Protein AF-A0A9W5VU50-F1 (afdb_monomer_lite)

Organism: NCBI:txid1053242

Radius of gyration: 20.89 Å; chains: 1; bounding box: 62×41×43 Å

Secondary structure (DSSP, 8-state):
--------HHHHHHHHTTS-HHHHHHHHHHIIIIIIIIIIIHHHHSSSP-HHHHHHHHHHHHHHHHHHHHHHHSGGG-HHHHHHHHHHHHHHHHHHHHHHHHHIIIIIS----THHHHHHHHHHHHHHHHHHHHHHHHHHHHHHHHHHHHHTT-

pLDDT: mean 80.32, std 14.71, range [35.31, 95.0]

Structure (mmCIF, N/CA/C/O backbone):
data_AF-A0A9W5VU50-F1
#
_entry.id   AF-A0A9W5VU50-F1
#
loop_
_atom_site.group_PDB
_atom_site.id
_atom_site.type_symbol
_atom_site.label_atom_id
_atom_site.label_alt_id
_atom_site.label_comp_id
_atom_site.label_asym_id
_atom_site.label_entity_id
_atom_site.label_seq_id
_atom_site.pdbx_PDB_ins_code
_atom_site.Cartn_x
_atom_site.Cartn_y
_atom_site.Cartn_z
_atom_site.occupancy
_atom_site.B_iso_or_equiv
_atom_site.auth_seq_id
_atom_site.auth_comp_id
_atom_site.auth_asym_id
_atom_site.auth_atom_id
_atom_site.pdbx_PDB_model_num
ATOM 1 N N . MET A 1 1 ? 23.840 31.399 -14.471 1.00 35.31 1 MET A N 1
ATOM 2 C CA . MET A 1 1 ? 24.330 30.323 -15.363 1.00 35.31 1 MET A CA 1
ATOM 3 C C . MET A 1 1 ? 23.583 29.031 -15.021 1.00 35.31 1 MET A C 1
ATOM 5 O O . MET A 1 1 ? 23.731 28.517 -13.920 1.00 35.31 1 MET A O 1
ATOM 9 N N . LYS A 1 2 ? 22.670 28.588 -15.895 1.00 42.22 2 LYS A N 1
ATOM 10 C CA . LYS A 1 2 ? 21.733 27.472 -15.668 1.00 42.22 2 LYS A CA 1
ATOM 11 C C . LYS A 1 2 ? 22.497 26.150 -15.840 1.00 42.22 2 LYS A C 1
ATOM 13 O O . LYS A 1 2 ? 22.802 25.773 -16.963 1.00 42.22 2 LYS A O 1
ATOM 18 N N . LYS A 1 3 ? 22.878 25.491 -14.740 1.00 42.72 3 LYS A N 1
ATOM 19 C CA . LYS A 1 3 ? 23.597 24.207 -14.776 1.00 42.72 3 LYS A CA 1
ATOM 20 C C . LYS A 1 3 ? 22.605 23.123 -15.209 1.00 42.72 3 LYS A C 1
ATOM 22 O O . LYS A 1 3 ? 21.815 22.655 -14.392 1.00 42.72 3 LYS A O 1
ATOM 27 N N . SER A 1 4 ? 22.576 22.787 -16.496 1.00 47.50 4 SER A N 1
ATOM 28 C CA . SER A 1 4 ? 21.830 21.628 -16.980 1.00 47.50 4 SER A CA 1
ATOM 29 C C . SER A 1 4 ? 22.405 20.391 -16.292 1.00 47.50 4 SER A C 1
ATOM 31 O O . SER A 1 4 ? 23.589 20.086 -16.423 1.00 47.50 4 SER A O 1
ATOM 33 N N . LEU A 1 5 ? 21.582 19.707 -15.496 1.00 52.88 5 LEU A N 1
ATOM 34 C CA . LEU A 1 5 ? 21.851 18.328 -15.111 1.00 52.88 5 LEU A CA 1
ATOM 35 C C . LEU A 1 5 ? 21.850 17.512 -16.405 1.00 52.88 5 LEU A C 1
ATOM 37 O O . LEU A 1 5 ? 20.795 17.071 -16.855 1.00 52.88 5 LEU A O 1
ATOM 41 N N . ASP A 1 6 ? 23.015 17.368 -17.034 1.00 53.59 6 ASP A N 1
ATOM 42 C CA . ASP A 1 6 ? 23.180 16.449 -18.149 1.00 53.59 6 ASP A CA 1
ATOM 43 C C . ASP A 1 6 ? 23.001 15.038 -17.597 1.00 53.59 6 ASP A C 1
ATOM 45 O O . ASP A 1 6 ? 23.873 14.457 -16.945 1.00 53.59 6 ASP A O 1
ATOM 49 N N . PHE A 1 7 ? 21.785 14.526 -17.757 1.00 57.56 7 PHE A N 1
ATOM 50 C CA . PHE A 1 7 ? 21.407 13.200 -17.320 1.00 57.56 7 PHE A CA 1
ATOM 51 C C . PHE A 1 7 ? 22.235 12.194 -18.119 1.00 57.56 7 PHE A C 1
ATOM 53 O O . PHE A 1 7 ? 21.953 11.928 -19.290 1.00 57.56 7 PHE A O 1
ATOM 60 N N . ASN A 1 8 ? 23.282 11.647 -17.496 1.00 67.94 8 ASN A N 1
ATOM 61 C CA . ASN A 1 8 ? 24.159 10.669 -18.125 1.00 67.94 8 ASN A CA 1
ATOM 62 C C . ASN A 1 8 ? 23.384 9.363 -18.368 1.00 67.94 8 ASN A C 1
ATOM 64 O O . ASN A 1 8 ? 23.383 8.443 -17.548 1.00 67.94 8 ASN A O 1
ATOM 68 N N . LYS A 1 9 ? 22.718 9.293 -19.527 1.00 60.16 9 LYS A N 1
ATOM 69 C CA . LYS A 1 9 ? 21.905 8.155 -19.971 1.00 60.16 9 LYS A CA 1
ATOM 70 C C . LYS A 1 9 ? 22.674 6.835 -19.948 1.00 60.16 9 LYS A C 1
ATOM 72 O O . LYS A 1 9 ? 22.056 5.809 -19.689 1.00 60.16 9 LYS A O 1
ATOM 77 N N . LYS A 1 10 ? 23.990 6.842 -20.200 1.00 59.66 10 LYS A N 1
ATOM 78 C CA . LYS A 1 10 ? 24.823 5.626 -20.185 1.00 59.66 10 LYS A CA 1
ATOM 79 C C . LYS A 1 10 ? 25.045 5.110 -18.765 1.00 59.66 10 LYS A C 1
ATOM 81 O O . LYS A 1 10 ? 24.832 3.927 -18.526 1.00 59.66 10 LYS A O 1
ATOM 86 N N . ALA A 1 11 ? 25.399 5.989 -17.827 1.00 62.06 11 ALA A N 1
ATOM 87 C CA . ALA A 1 11 ? 25.520 5.621 -16.415 1.00 62.06 11 ALA A CA 1
ATOM 88 C C . ALA A 1 11 ? 24.166 5.161 -15.851 1.00 62.06 11 ALA A C 1
ATOM 90 O O . ALA A 1 11 ? 24.080 4.123 -15.207 1.00 62.06 11 ALA A O 1
ATOM 91 N N . PHE A 1 12 ? 23.085 5.874 -16.176 1.00 60.25 12 PHE A N 1
ATOM 92 C CA . PHE A 1 12 ? 21.732 5.498 -15.775 1.00 60.25 12 PHE A CA 1
ATOM 93 C C . PHE A 1 12 ? 21.302 4.135 -16.338 1.00 60.25 12 PHE A C 1
ATOM 95 O O . PHE A 1 12 ? 20.774 3.309 -15.601 1.00 60.25 12 PHE A O 1
ATOM 102 N N . ALA A 1 13 ? 21.575 3.859 -17.616 1.00 61.19 13 ALA A N 1
ATOM 103 C CA . ALA A 1 13 ? 21.309 2.556 -18.222 1.00 61.19 13 ALA A CA 1
ATOM 104 C C . ALA A 1 13 ? 22.122 1.429 -17.563 1.00 61.19 13 ALA A C 1
ATOM 106 O O . ALA A 1 13 ? 21.600 0.332 -17.394 1.00 61.19 13 ALA A O 1
ATOM 107 N N . HIS A 1 14 ? 23.364 1.704 -17.154 1.00 63.28 14 HIS A N 1
ATOM 108 C CA . HIS A 1 14 ? 24.206 0.749 -16.434 1.00 63.28 14 HIS A CA 1
ATOM 109 C C . HIS A 1 14 ? 23.653 0.436 -15.032 1.00 63.28 14 HIS A C 1
ATOM 111 O O . HIS A 1 14 ? 23.511 -0.732 -14.686 1.00 63.28 14 HIS A O 1
ATOM 117 N N . TYR A 1 15 ? 23.231 1.449 -14.266 1.00 58.09 15 TYR A N 1
ATOM 118 C CA . TYR A 1 15 ? 22.578 1.245 -12.963 1.00 58.09 15 TYR A CA 1
ATOM 119 C C . TYR A 1 15 ? 21.188 0.602 -13.073 1.00 58.09 15 TYR A C 1
ATOM 121 O O . TYR A 1 15 ? 20.772 -0.125 -12.175 1.00 58.09 15 TYR A O 1
ATOM 129 N N . MET A 1 16 ? 20.460 0.836 -14.169 1.00 56.16 16 MET A N 1
ATOM 130 C CA . MET A 1 16 ? 19.152 0.215 -14.405 1.00 56.16 16 MET A CA 1
ATOM 131 C C . MET A 1 16 ? 19.229 -1.202 -14.984 1.00 56.16 16 MET A C 1
ATOM 133 O O . MET A 1 16 ? 18.237 -1.928 -14.941 1.00 56.16 16 MET A O 1
ATOM 137 N N . ALA A 1 17 ? 20.393 -1.647 -15.463 1.00 57.38 17 ALA A N 1
ATOM 138 C CA . ALA A 1 17 ? 20.601 -3.029 -15.893 1.00 57.38 17 ALA A CA 1
ATOM 139 C C . ALA A 1 17 ? 20.537 -4.050 -14.733 1.00 57.38 17 ALA A C 1
ATOM 141 O O . ALA A 1 17 ? 20.623 -5.247 -14.984 1.00 57.38 17 ALA A O 1
ATOM 142 N N . LEU A 1 18 ? 20.347 -3.594 -13.486 1.00 58.91 18 LEU A N 1
ATOM 143 C CA . LEU A 1 18 ? 20.314 -4.426 -12.281 1.00 58.91 18 LEU A CA 1
ATOM 144 C C . LEU A 1 18 ? 19.198 -5.486 -12.256 1.00 58.91 18 LEU A C 1
ATOM 146 O O . LEU A 1 18 ? 19.345 -6.480 -11.556 1.00 58.91 18 LEU A O 1
ATOM 150 N N . TYR A 1 19 ? 18.085 -5.279 -12.974 1.00 59.81 19 TYR A N 1
ATOM 151 C CA . TYR A 1 19 ? 16.941 -6.200 -12.952 1.00 59.81 19 TYR A CA 1
ATOM 152 C C . TYR A 1 19 ? 16.644 -6.782 -14.340 1.00 59.81 19 TYR A C 1
ATOM 154 O O . TYR A 1 19 ? 16.447 -6.012 -15.292 1.00 59.81 19 TYR A O 1
ATOM 162 N N . PRO A 1 20 ? 16.529 -8.119 -14.470 1.00 67.31 20 PRO A N 1
ATOM 163 C CA . PRO A 1 20 ? 16.098 -8.745 -15.708 1.00 67.31 20 PRO A CA 1
ATOM 164 C C . PRO A 1 20 ? 14.700 -8.254 -16.091 1.00 67.31 20 PRO A C 1
ATOM 166 O O . PRO A 1 20 ? 13.793 -8.153 -15.267 1.00 67.31 20 PRO A O 1
ATOM 169 N N . VAL A 1 21 ? 14.501 -7.971 -17.376 1.00 67.75 21 VAL A N 1
ATOM 170 C CA . VAL A 1 21 ? 13.253 -7.397 -17.909 1.00 67.75 21 VAL A CA 1
ATOM 171 C C . VAL A 1 21 ? 12.029 -8.277 -17.602 1.00 67.75 21 VAL A C 1
ATOM 173 O O . VAL A 1 21 ? 10.955 -7.754 -17.300 1.00 67.75 21 VAL A O 1
ATOM 176 N N . ASN A 1 22 ? 12.205 -9.601 -17.638 1.00 70.25 22 ASN A N 1
ATOM 177 C CA . ASN A 1 22 ? 11.156 -10.565 -17.303 1.00 70.25 22 ASN A CA 1
ATOM 178 C C . ASN A 1 22 ? 10.807 -10.541 -15.811 1.00 70.25 22 ASN A C 1
ATOM 180 O O . ASN A 1 22 ? 9.632 -10.638 -15.467 1.00 70.25 22 ASN A O 1
ATOM 184 N N . GLU A 1 23 ? 11.792 -10.328 -14.937 1.00 78.38 23 GLU A N 1
ATOM 185 C CA . GLU A 1 23 ? 11.539 -10.208 -13.503 1.00 78.38 23 GLU A CA 1
ATOM 186 C C . GLU A 1 23 ? 10.762 -8.947 -13.174 1.00 78.38 23 GLU A C 1
ATOM 188 O O . GLU A 1 23 ? 9.818 -9.017 -12.403 1.00 78.38 23 GLU A O 1
ATOM 193 N N . ILE A 1 24 ? 11.062 -7.814 -13.817 1.00 78.25 24 ILE A N 1
ATOM 194 C CA . ILE A 1 24 ? 10.284 -6.581 -13.618 1.00 78.25 24 ILE A CA 1
ATOM 195 C C . ILE A 1 24 ? 8.810 -6.817 -13.953 1.00 78.25 24 ILE A C 1
ATOM 197 O O . ILE A 1 24 ? 7.935 -6.411 -13.193 1.00 78.25 24 ILE A O 1
ATOM 201 N N . ARG A 1 25 ? 8.520 -7.493 -15.072 1.00 82.12 25 ARG A N 1
ATOM 202 C CA . ARG A 1 25 ? 7.138 -7.773 -15.480 1.00 82.12 25 ARG A CA 1
ATOM 203 C C . ARG A 1 25 ? 6.411 -8.627 -14.441 1.00 82.12 25 ARG A C 1
ATOM 205 O O . ARG A 1 25 ? 5.325 -8.249 -14.015 1.00 82.12 25 ARG A O 1
ATOM 212 N N . VAL A 1 26 ? 7.011 -9.745 -14.034 1.00 85.62 26 VAL A N 1
ATOM 213 C CA . VAL A 1 26 ? 6.414 -10.648 -13.039 1.00 85.62 26 VAL A CA 1
ATOM 214 C C . VAL A 1 26 ? 6.248 -9.930 -11.704 1.00 85.62 26 VAL A C 1
ATOM 216 O O . VAL A 1 26 ? 5.173 -9.966 -11.122 1.00 85.62 26 VAL A O 1
ATOM 219 N N . HIS A 1 27 ? 7.268 -9.206 -11.253 1.00 88.75 27 HIS A N 1
ATOM 220 C CA . HIS A 1 27 ? 7.273 -8.535 -9.959 1.00 88.75 27 HIS A CA 1
ATOM 221 C C . HIS A 1 27 ? 6.208 -7.435 -9.874 1.00 88.75 27 HIS A C 1
ATOM 223 O O . HIS A 1 27 ? 5.497 -7.352 -8.880 1.00 88.75 27 HIS A O 1
ATOM 229 N N . VAL A 1 28 ? 6.045 -6.619 -10.921 1.00 88.69 28 VAL A N 1
ATOM 230 C CA . VAL A 1 28 ? 4.983 -5.599 -10.990 1.00 88.69 28 VAL A CA 1
ATOM 231 C C . VAL A 1 28 ? 3.598 -6.232 -10.902 1.00 88.69 28 VAL A C 1
ATOM 233 O O . VAL A 1 28 ? 2.762 -5.762 -10.135 1.00 88.69 28 VAL A O 1
ATOM 236 N N . ILE A 1 29 ? 3.365 -7.300 -11.667 1.00 89.19 29 ILE A N 1
ATOM 237 C CA . ILE A 1 29 ? 2.077 -7.998 -11.691 1.00 89.19 29 ILE A CA 1
ATOM 238 C C . ILE A 1 29 ? 1.791 -8.622 -10.323 1.00 89.19 29 ILE A C 1
ATOM 240 O O . ILE A 1 29 ? 0.712 -8.431 -9.776 1.00 89.19 29 ILE A O 1
ATOM 244 N N . VAL A 1 30 ? 2.771 -9.316 -9.744 1.00 91.38 30 VAL A N 1
ATOM 245 C CA . VAL A 1 30 ? 2.654 -9.956 -8.429 1.00 91.38 30 VAL A CA 1
ATOM 246 C C . VAL A 1 30 ? 2.395 -8.924 -7.331 1.00 91.38 30 VAL A C 1
ATOM 248 O O . VAL A 1 30 ? 1.518 -9.142 -6.501 1.00 91.38 30 VAL A O 1
ATOM 251 N N . LEU A 1 31 ? 3.101 -7.787 -7.335 1.00 90.12 31 LEU A N 1
ATOM 252 C CA . LEU A 1 31 ? 2.885 -6.723 -6.352 1.00 90.12 31 LEU A CA 1
ATOM 253 C C . LEU A 1 31 ? 1.453 -6.197 -6.389 1.00 90.12 31 LEU A C 1
ATOM 255 O O . LEU A 1 31 ? 0.854 -6.020 -5.335 1.00 90.12 31 LEU A O 1
ATOM 259 N N . VAL A 1 32 ? 0.891 -5.948 -7.571 1.00 92.81 32 VAL A N 1
ATOM 260 C CA . VAL A 1 32 ? -0.479 -5.434 -7.640 1.00 92.81 32 VAL A CA 1
ATOM 261 C C . VAL A 1 32 ? -1.496 -6.518 -7.328 1.00 92.81 32 VAL A C 1
ATOM 263 O O . VAL A 1 32 ? -2.305 -6.315 -6.434 1.00 92.81 32 VAL A O 1
ATOM 266 N N . LEU A 1 33 ? -1.412 -7.680 -7.978 1.00 92.38 33 LEU A N 1
ATOM 267 C CA . LEU A 1 33 ? -2.417 -8.728 -7.812 1.00 92.38 33 LEU A CA 1
ATOM 268 C C . LEU A 1 33 ? -2.416 -9.313 -6.395 1.00 92.38 33 LEU A C 1
ATOM 270 O O . LEU A 1 33 ? -3.462 -9.406 -5.765 1.00 92.38 33 LEU A O 1
ATOM 274 N N . LEU A 1 34 ? -1.258 -9.703 -5.854 1.00 90.56 34 LEU A N 1
ATOM 275 C CA . LEU A 1 34 ? -1.216 -10.213 -4.479 1.00 90.56 34 LEU A CA 1
ATOM 276 C C . LEU A 1 34 ? -1.245 -9.069 -3.476 1.00 90.56 34 LEU A C 1
ATOM 278 O O . LEU A 1 34 ? -2.030 -9.076 -2.540 1.00 90.56 34 LEU A O 1
ATOM 282 N N . GLY A 1 35 ? -0.382 -8.079 -3.645 1.00 88.88 35 GLY A N 1
ATOM 283 C CA . GLY A 1 35 ? -0.223 -7.035 -2.647 1.00 88.88 35 GLY A CA 1
ATOM 284 C C . GLY A 1 35 ? -1.425 -6.101 -2.555 1.00 88.88 35 GLY A C 1
ATOM 285 O O . GLY A 1 35 ? -2.058 -6.012 -1.508 1.00 88.88 35 GLY A O 1
ATOM 286 N N . ALA A 1 36 ? -1.748 -5.401 -3.640 1.00 91.25 36 ALA A N 1
ATOM 287 C CA . ALA A 1 36 ? -2.837 -4.428 -3.628 1.00 91.25 36 ALA A CA 1
ATOM 288 C C . ALA A 1 36 ? -4.215 -5.107 -3.682 1.00 91.25 36 ALA A C 1
ATOM 290 O O . ALA A 1 36 ? -5.083 -4.797 -2.865 1.00 91.25 36 ALA A O 1
ATOM 291 N N . ASP A 1 37 ? -4.425 -6.058 -4.591 1.00 92.00 37 ASP A N 1
ATOM 292 C CA . ASP A 1 37 ? -5.760 -6.611 -4.808 1.00 92.00 37 ASP A CA 1
ATOM 293 C C . ASP A 1 37 ? -6.140 -7.619 -3.716 1.00 92.00 37 ASP A C 1
ATOM 295 O O . ASP A 1 37 ? -7.237 -7.533 -3.166 1.00 92.00 37 ASP A O 1
ATOM 299 N N . VAL A 1 38 ? -5.242 -8.530 -3.321 1.00 93.19 38 VAL A N 1
ATOM 300 C CA . VAL A 1 38 ? -5.575 -9.522 -2.281 1.00 93.19 38 VAL A CA 1
ATOM 301 C C . VAL A 1 38 ? -5.526 -8.948 -0.865 1.00 93.19 38 VAL A C 1
ATOM 303 O O . VAL A 1 38 ? -6.404 -9.279 -0.073 1.00 93.19 38 VAL A O 1
ATOM 306 N N . PHE A 1 39 ? -4.565 -8.087 -0.515 1.00 91.62 39 PHE A N 1
ATOM 307 C CA . PHE A 1 39 ? -4.477 -7.575 0.865 1.00 91.62 39 PHE A CA 1
ATOM 308 C C . PHE A 1 39 ? -5.200 -6.252 1.109 1.00 91.62 39 PHE A C 1
ATOM 310 O O . PHE A 1 39 ? -5.464 -5.925 2.265 1.00 91.62 39 PHE A O 1
ATOM 317 N N . VAL A 1 40 ? -5.530 -5.485 0.068 1.00 92.56 40 VAL A N 1
ATOM 318 C CA . VAL A 1 40 ? -6.199 -4.188 0.245 1.00 92.56 40 VAL A CA 1
ATOM 319 C C . VAL A 1 40 ? -7.594 -4.201 -0.365 1.00 92.56 40 VAL A C 1
ATOM 321 O O . VAL A 1 40 ? -8.563 -3.889 0.327 1.00 92.56 40 VAL A O 1
ATOM 324 N N . LEU A 1 41 ? -7.727 -4.607 -1.628 1.00 92.75 41 LEU A N 1
ATOM 325 C CA . LEU A 1 41 ? -9.007 -4.562 -2.331 1.00 92.75 41 LEU A CA 1
ATOM 326 C C . LEU A 1 41 ? -9.988 -5.616 -1.801 1.00 92.75 41 LEU A C 1
ATOM 328 O O . LEU A 1 41 ? -11.084 -5.259 -1.378 1.00 92.75 41 LEU A O 1
ATOM 332 N N . LEU A 1 42 ? -9.603 -6.895 -1.752 1.00 92.50 42 LEU A N 1
ATOM 333 C CA . LEU A 1 42 ? -10.473 -7.976 -1.272 1.00 92.50 42 LEU A CA 1
ATOM 334 C C . LEU A 1 42 ? -11.016 -7.711 0.144 1.00 92.50 42 LEU A C 1
ATOM 336 O O . LEU A 1 42 ? -12.235 -7.777 0.327 1.00 92.50 42 LEU A O 1
ATOM 340 N N . PRO A 1 43 ? -10.191 -7.329 1.138 1.00 91.00 43 PRO A N 1
ATOM 341 C CA . PRO A 1 43 ? -10.692 -7.012 2.467 1.00 91.00 43 PRO A CA 1
ATOM 342 C C . PRO A 1 43 ? -11.585 -5.771 2.493 1.00 91.00 43 PRO A C 1
ATOM 344 O O . PRO A 1 43 ? -12.439 -5.674 3.371 1.00 91.00 43 PRO A O 1
ATOM 347 N N . ALA A 1 44 ? -11.456 -4.838 1.538 1.00 89.81 44 ALA A N 1
ATOM 348 C CA . ALA A 1 44 ? -12.383 -3.712 1.404 1.00 89.81 44 ALA A CA 1
ATOM 349 C C . ALA A 1 44 ? -13.800 -4.198 1.060 1.00 89.81 44 ALA A C 1
ATOM 351 O O . ALA A 1 44 ? -14.764 -3.745 1.682 1.00 89.81 44 ALA A O 1
ATOM 352 N N . PHE A 1 45 ? -13.917 -5.160 0.138 1.00 89.44 45 PHE A N 1
ATOM 353 C CA . PHE A 1 45 ? -15.189 -5.746 -0.303 1.00 89.44 45 PHE A CA 1
ATOM 354 C C . PHE A 1 45 ? -15.727 -6.848 0.619 1.00 89.44 45 PHE A C 1
ATOM 356 O O . PHE A 1 45 ? -16.919 -7.144 0.571 1.00 89.44 45 PHE A O 1
ATOM 363 N N . ALA A 1 46 ? -14.884 -7.440 1.467 1.00 89.44 46 ALA A N 1
ATOM 364 C CA . ALA A 1 46 ? -15.298 -8.473 2.411 1.00 89.44 46 ALA A CA 1
ATOM 365 C C . ALA A 1 46 ? -16.390 -7.977 3.376 1.00 89.44 46 ALA A C 1
ATOM 367 O O . ALA A 1 46 ? -16.454 -6.793 3.712 1.00 89.44 46 ALA A O 1
ATOM 368 N N . ASN A 1 47 ? -17.231 -8.884 3.874 1.00 83.25 47 ASN A N 1
ATOM 369 C CA . ASN A 1 47 ? -18.203 -8.524 4.904 1.00 83.25 47 ASN A CA 1
ATOM 370 C C . ASN A 1 47 ? -17.503 -8.193 6.232 1.00 83.25 47 ASN A C 1
ATOM 372 O O . ASN A 1 47 ? -16.535 -8.873 6.583 1.00 83.25 47 ASN A O 1
ATOM 376 N N . PRO A 1 48 ? -17.986 -7.191 6.989 1.00 84.94 48 PRO A N 1
ATOM 377 C CA . PRO A 1 48 ? -19.139 -6.317 6.728 1.00 84.94 48 PRO A CA 1
ATOM 378 C C . PRO A 1 48 ? -18.859 -5.255 5.653 1.00 84.94 48 PRO A C 1
ATOM 380 O O . PRO A 1 48 ? -17.860 -4.533 5.691 1.00 84.94 48 PRO A O 1
ATOM 383 N N . PHE A 1 49 ? -19.757 -5.169 4.671 1.00 85.62 49 PHE A N 1
ATOM 384 C CA . PHE A 1 49 ? -19.596 -4.277 3.530 1.00 85.62 49 PHE A CA 1
ATOM 385 C C . PHE A 1 49 ? -19.965 -2.832 3.882 1.00 85.62 49 PHE A C 1
ATOM 387 O O . PHE A 1 49 ? -21.069 -2.537 4.342 1.00 85.62 49 PHE A O 1
ATOM 394 N N . ARG A 1 50 ? -19.041 -1.908 3.608 1.00 87.19 50 ARG A N 1
ATOM 395 C CA . ARG A 1 50 ? -19.215 -0.470 3.831 1.00 87.19 50 ARG A CA 1
ATOM 396 C C . ARG A 1 50 ? -18.657 0.310 2.653 1.00 87.19 50 ARG A C 1
ATOM 398 O O . ARG A 1 50 ? -17.454 0.289 2.392 1.00 87.19 50 ARG A O 1
ATOM 405 N N . LEU A 1 51 ? -19.541 1.052 1.990 1.00 88.88 51 LEU A N 1
ATOM 406 C CA . LEU A 1 51 ? -19.226 1.777 0.759 1.00 88.88 51 LEU A CA 1
ATOM 407 C C . LEU A 1 51 ? -18.080 2.789 0.935 1.00 88.88 51 LEU A C 1
ATOM 409 O O . LEU A 1 51 ? -17.274 2.967 0.028 1.00 88.88 51 LEU A O 1
ATOM 413 N N . LEU A 1 52 ? -17.982 3.415 2.113 1.00 89.25 52 LEU A N 1
ATOM 414 C CA . LEU A 1 52 ? -16.968 4.428 2.415 1.00 89.25 52 LEU A CA 1
ATOM 415 C C . LEU A 1 52 ? -15.538 3.886 2.262 1.00 89.25 52 LEU A C 1
ATOM 417 O O . LEU A 1 52 ? -14.721 4.501 1.582 1.00 89.25 52 LEU A O 1
ATOM 421 N N . TYR A 1 53 ? -15.239 2.716 2.832 1.00 88.62 53 TYR A N 1
ATOM 422 C CA . TYR A 1 53 ? -13.901 2.117 2.742 1.00 88.62 53 TYR A CA 1
ATOM 423 C C . TYR A 1 53 ? -13.565 1.699 1.309 1.00 88.62 53 TYR A C 1
ATOM 425 O O . TYR A 1 53 ? -12.447 1.911 0.842 1.00 88.62 53 TYR A O 1
ATOM 433 N N . VAL A 1 54 ? -14.551 1.167 0.584 1.00 91.88 54 VAL A N 1
ATOM 434 C CA . VAL A 1 54 ? -14.399 0.783 -0.823 1.00 91.88 54 VAL A CA 1
ATOM 435 C C . VAL A 1 54 ? -14.095 2.004 -1.688 1.00 91.88 54 VAL A C 1
ATOM 437 O O . VAL A 1 54 ? -13.183 1.950 -2.509 1.00 91.88 54 VAL A O 1
ATOM 440 N N . TYR A 1 55 ? -14.799 3.117 -1.484 1.00 93.06 55 TYR A N 1
ATOM 441 C CA . TYR A 1 55 ? -14.592 4.340 -2.258 1.00 93.06 55 TYR A CA 1
ATOM 442 C C . TYR A 1 55 ? -13.221 4.984 -2.004 1.00 93.06 55 TYR A C 1
ATOM 444 O O . TYR A 1 55 ? -12.646 5.579 -2.910 1.00 93.06 55 TYR A O 1
ATOM 452 N N . ILE A 1 56 ? -12.668 4.831 -0.798 1.00 90.81 56 ILE A N 1
ATOM 453 C CA . ILE A 1 56 ? -11.326 5.328 -0.463 1.00 90.81 56 ILE A CA 1
ATOM 454 C C . ILE A 1 56 ? -10.234 4.457 -1.101 1.00 90.81 56 ILE A C 1
ATOM 456 O O . ILE A 1 56 ? -9.266 4.982 -1.647 1.00 90.81 56 ILE A O 1
ATOM 460 N N . VAL A 1 57 ? -10.374 3.131 -1.034 1.00 92.56 57 VAL A N 1
ATOM 461 C CA . VAL A 1 57 ? -9.322 2.183 -1.444 1.00 92.56 57 VAL A CA 1
ATOM 462 C C . VAL A 1 57 ? -9.341 1.876 -2.943 1.00 92.56 57 VAL A C 1
ATOM 464 O O . VAL A 1 57 ? -8.285 1.736 -3.559 1.00 92.56 57 VAL A O 1
ATOM 467 N N . THR A 1 58 ? -10.523 1.770 -3.550 1.00 92.69 58 THR A N 1
ATOM 468 C CA . THR A 1 58 ? -10.664 1.265 -4.925 1.00 92.69 58 THR A CA 1
ATOM 469 C C . THR A 1 58 ? -10.009 2.175 -5.967 1.00 92.69 58 THR A C 1
ATOM 471 O O . THR A 1 58 ? -9.236 1.654 -6.772 1.00 92.69 58 THR A O 1
ATOM 474 N N . PRO A 1 59 ? -10.227 3.507 -5.983 1.00 94.88 59 PRO A N 1
ATOM 475 C CA . PRO A 1 59 ? -9.632 4.356 -7.016 1.00 94.88 59 PRO A CA 1
ATOM 476 C C .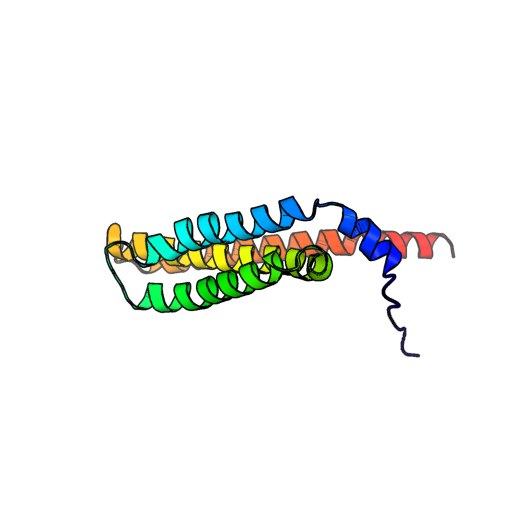 PRO A 1 59 ? -8.088 4.310 -7.036 1.00 94.88 59 PRO A C 1
ATOM 478 O O . PRO A 1 59 ? -7.529 4.114 -8.119 1.00 94.88 59 PRO A O 1
ATOM 481 N N . PRO A 1 60 ? -7.374 4.392 -5.890 1.00 93.56 60 PRO A N 1
ATOM 482 C CA . PRO A 1 60 ? -5.921 4.203 -5.852 1.00 93.56 60 PRO A CA 1
ATOM 483 C C . PRO A 1 60 ? -5.448 2.832 -6.354 1.00 93.56 60 PRO A C 1
ATOM 485 O O . PRO A 1 60 ? -4.449 2.752 -7.069 1.00 93.56 60 PRO A O 1
ATOM 488 N N . VAL A 1 61 ? -6.155 1.751 -6.009 1.00 93.62 61 VAL A N 1
ATOM 489 C CA . VAL A 1 61 ? -5.782 0.388 -6.428 1.00 93.62 61 VAL A CA 1
ATOM 490 C C . VAL A 1 61 ? -6.026 0.173 -7.925 1.00 93.62 61 VAL A C 1
ATOM 492 O O . VAL A 1 61 ? -5.182 -0.399 -8.615 1.00 93.62 61 VAL A O 1
ATOM 495 N N . VAL A 1 62 ? -7.130 0.692 -8.469 1.00 94.25 62 VAL A N 1
ATOM 496 C CA . VAL A 1 62 ? -7.397 0.668 -9.917 1.00 94.25 62 VAL A CA 1
ATOM 497 C C . VAL A 1 62 ? -6.326 1.456 -10.671 1.00 94.25 62 VAL A C 1
ATOM 499 O O . VAL A 1 62 ? -5.814 0.988 -11.689 1.00 94.25 62 VAL A O 1
ATOM 502 N N . PHE A 1 63 ? -5.922 2.616 -10.150 1.00 95.00 63 PHE A N 1
ATOM 503 C CA . PHE A 1 63 ? -4.815 3.385 -10.712 1.00 95.00 63 PHE A CA 1
ATOM 504 C C . PHE A 1 63 ? -3.508 2.573 -10.744 1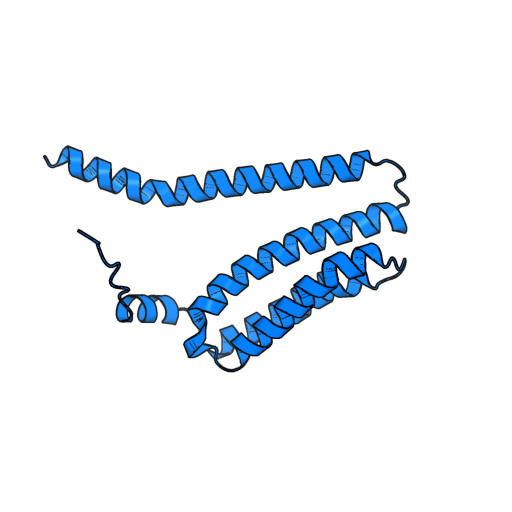.00 95.00 63 PHE A C 1
ATOM 506 O O . PHE A 1 63 ? -2.838 2.539 -11.779 1.00 95.00 63 PHE A O 1
ATOM 513 N N . LEU A 1 64 ? -3.167 1.866 -9.658 1.00 94.12 64 LEU A N 1
ATOM 514 C CA . LEU A 1 64 ? -1.991 0.989 -9.621 1.00 94.12 64 LEU A CA 1
ATOM 515 C C . LEU A 1 64 ? -2.073 -0.145 -10.645 1.00 94.12 64 LEU A C 1
ATOM 517 O O . LEU A 1 64 ? -1.075 -0.416 -11.309 1.00 94.12 64 LEU A O 1
ATOM 521 N N . ASN A 1 65 ? -3.241 -0.765 -10.814 1.00 93.38 65 ASN A N 1
ATOM 522 C CA . ASN A 1 65 ? -3.473 -1.815 -11.808 1.00 93.38 65 ASN A CA 1
ATOM 523 C C . ASN A 1 65 ? -3.222 -1.323 -13.237 1.00 93.38 65 ASN A C 1
ATOM 525 O O . ASN A 1 65 ? -2.449 -1.928 -13.984 1.00 93.38 65 ASN A O 1
ATOM 529 N N . LEU A 1 66 ? -3.802 -0.181 -13.610 1.00 94.44 66 LEU A N 1
ATOM 530 C CA . LEU A 1 66 ? -3.587 0.413 -14.931 1.00 94.44 66 LEU A CA 1
ATOM 531 C C . LEU A 1 66 ? -2.114 0.780 -15.149 1.00 94.44 66 LEU A C 1
ATOM 533 O O . LEU A 1 66 ? -1.551 0.536 -16.222 1.00 94.44 66 LEU A O 1
ATOM 537 N N . TRP A 1 67 ? -1.461 1.324 -14.119 1.00 93.94 67 TRP A N 1
ATOM 538 C CA . TRP A 1 67 ? -0.054 1.695 -14.198 1.00 93.94 67 TRP A CA 1
ATOM 539 C C . TRP A 1 67 ? 0.868 0.471 -14.298 1.00 93.94 67 TRP A C 1
ATOM 541 O O . TRP A 1 67 ? 1.828 0.475 -15.074 1.00 93.94 67 TRP A O 1
ATOM 551 N N . ALA A 1 68 ? 0.541 -0.609 -13.591 1.00 91.38 68 ALA A N 1
ATOM 552 C CA . ALA A 1 68 ? 1.239 -1.884 -13.658 1.00 91.38 68 ALA A CA 1
ATOM 553 C C . ALA A 1 68 ? 1.132 -2.532 -15.041 1.00 91.38 68 ALA A C 1
ATOM 555 O O . ALA A 1 68 ? 2.159 -2.923 -15.599 1.00 91.38 68 ALA A O 1
ATOM 556 N N . ILE A 1 69 ? -0.066 -2.569 -15.641 1.00 91.25 69 ILE A N 1
ATOM 557 C CA . ILE A 1 69 ? -0.266 -3.053 -17.018 1.00 91.25 69 ILE A CA 1
ATOM 558 C C . ILE A 1 69 ? 0.587 -2.233 -17.985 1.00 91.25 69 ILE A C 1
ATOM 560 O O . ILE A 1 69 ? 1.300 -2.786 -18.826 1.00 91.25 69 ILE A O 1
ATOM 564 N N . TRP A 1 70 ? 0.586 -0.906 -17.831 1.00 90.44 70 TRP A N 1
ATOM 565 C CA . TRP A 1 70 ? 1.433 -0.037 -18.634 1.00 90.44 70 TRP A CA 1
ATOM 566 C C . TRP A 1 70 ? 2.912 -0.425 -18.478 1.00 90.44 70 TRP A C 1
ATOM 568 O O . TRP A 1 70 ? 3.587 -0.690 -19.471 1.00 90.44 70 TRP A O 1
ATOM 578 N N . ILE A 1 71 ? 3.447 -0.548 -17.266 1.00 86.88 71 ILE A N 1
ATOM 579 C CA . ILE A 1 71 ? 4.852 -0.942 -17.064 1.00 86.88 71 ILE A CA 1
ATOM 580 C C . ILE A 1 71 ? 5.143 -2.338 -17.649 1.00 86.88 71 ILE A C 1
ATOM 582 O O . ILE A 1 71 ? 6.171 -2.513 -18.309 1.00 86.88 71 ILE A O 1
ATOM 586 N N . ALA A 1 72 ? 4.225 -3.294 -17.497 1.00 86.12 72 ALA A N 1
ATOM 587 C CA . ALA A 1 72 ? 4.363 -4.676 -17.953 1.00 86.12 72 ALA A CA 1
ATOM 588 C C . ALA A 1 72 ? 4.478 -4.827 -19.483 1.00 86.12 72 ALA A C 1
ATOM 590 O O . ALA A 1 72 ? 5.197 -5.718 -19.952 1.00 86.12 72 ALA A O 1
ATOM 591 N N . ILE A 1 73 ? 3.841 -3.951 -20.272 1.00 86.94 73 ILE A N 1
ATOM 592 C CA . ILE A 1 73 ? 3.931 -3.979 -21.745 1.00 86.94 73 ILE A CA 1
ATOM 593 C C . ILE A 1 73 ? 5.369 -3.706 -22.206 1.00 86.94 73 ILE A C 1
ATOM 595 O O . ILE A 1 73 ? 5.907 -4.449 -23.023 1.00 86.94 73 ILE A O 1
ATOM 599 N N . ASN A 1 74 ? 6.017 -2.671 -21.658 1.00 83.25 74 ASN A N 1
ATOM 600 C CA . ASN A 1 74 ? 7.348 -2.222 -22.090 1.00 83.25 74 ASN A CA 1
ATOM 601 C C . ASN A 1 74 ? 8.326 -1.995 -20.916 1.00 83.25 74 ASN A C 1
ATOM 603 O O . ASN A 1 74 ? 8.828 -0.879 -20.739 1.00 83.25 74 ASN A O 1
ATOM 607 N N . PRO A 1 75 ? 8.665 -3.044 -20.143 1.00 76.69 75 PRO A N 1
ATOM 608 C CA . PRO A 1 75 ? 9.471 -2.936 -18.923 1.00 76.69 75 PRO A CA 1
ATOM 609 C C . PRO A 1 75 ? 10.853 -2.318 -19.167 1.00 76.69 75 PRO A C 1
ATOM 611 O O . PRO A 1 75 ? 11.298 -1.468 -18.401 1.00 76.69 75 PRO A O 1
ATOM 614 N N . ARG A 1 76 ? 11.507 -2.651 -20.289 1.00 70.56 76 ARG A N 1
ATOM 615 C CA . ARG A 1 76 ? 12.876 -2.198 -20.601 1.00 70.56 76 ARG A CA 1
ATOM 616 C C . ARG A 1 76 ? 12.996 -0.683 -20.801 1.00 70.56 76 ARG A C 1
ATOM 618 O O . ARG A 1 76 ? 13.992 -0.091 -20.413 1.00 70.56 76 ARG A O 1
ATOM 625 N N . LYS A 1 77 ? 11.976 -0.035 -21.378 1.00 75.31 77 LYS A N 1
ATOM 626 C CA . LYS A 1 77 ? 11.938 1.434 -21.536 1.00 75.31 77 LYS A CA 1
ATOM 627 C C . LYS A 1 77 ? 11.399 2.143 -20.286 1.00 75.31 77 LYS A C 1
ATOM 629 O O . LYS A 1 77 ? 11.496 3.362 -20.190 1.00 75.31 77 LYS A O 1
ATOM 634 N N . ARG A 1 78 ? 10.809 1.393 -19.347 1.00 77.50 78 ARG A N 1
ATOM 635 C CA . ARG A 1 78 ? 10.017 1.906 -18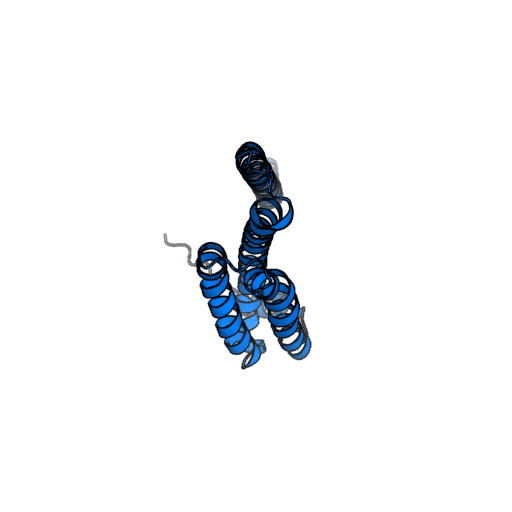.216 1.00 77.50 78 ARG A CA 1
ATOM 636 C C . ARG A 1 78 ? 10.621 1.564 -16.854 1.00 77.50 78 ARG A C 1
ATOM 638 O O . ARG A 1 78 ? 9.944 1.690 -15.847 1.00 77.50 78 ARG A O 1
ATOM 645 N N . GLN A 1 79 ? 11.900 1.206 -16.790 1.00 73.62 79 GLN A N 1
ATOM 646 C CA . GLN A 1 79 ? 12.564 0.866 -15.526 1.00 73.62 79 GLN A CA 1
ATOM 647 C C . GLN A 1 79 ? 12.593 2.041 -14.523 1.00 73.62 79 GLN A C 1
ATOM 649 O O . GLN A 1 79 ? 12.376 1.826 -13.337 1.00 73.62 79 GLN A O 1
ATOM 654 N N . LEU A 1 80 ? 12.743 3.293 -14.983 1.00 77.75 80 LEU A N 1
ATOM 655 C CA . LEU A 1 80 ? 12.611 4.469 -14.105 1.00 77.75 80 LEU A CA 1
ATOM 656 C C . LEU A 1 80 ? 11.200 4.563 -13.506 1.00 77.75 80 LEU A C 1
ATOM 658 O O . LEU A 1 80 ? 11.031 4.815 -12.316 1.00 77.75 80 LEU A O 1
ATOM 662 N N . GLN A 1 81 ? 10.194 4.338 -14.354 1.00 83.44 81 GLN A N 1
ATOM 663 C CA . GLN A 1 81 ? 8.789 4.334 -13.953 1.00 83.44 81 GLN A CA 1
ATOM 664 C C . GLN A 1 81 ? 8.503 3.181 -12.990 1.00 83.44 81 GLN A C 1
ATOM 666 O O . GLN A 1 81 ? 7.740 3.368 -12.057 1.00 83.44 81 GLN A O 1
ATOM 671 N N . TYR A 1 82 ? 9.161 2.031 -13.151 1.00 84.00 82 TYR A N 1
ATOM 672 C CA . TYR A 1 82 ? 9.077 0.916 -12.212 1.00 84.00 82 TYR A CA 1
ATOM 673 C C . TYR A 1 82 ? 9.633 1.271 -10.827 1.00 84.00 82 TYR A C 1
ATOM 675 O O . TYR A 1 82 ? 8.994 0.985 -9.817 1.00 84.00 82 TYR A O 1
ATOM 683 N N . THR A 1 83 ? 10.785 1.940 -10.754 1.00 84.50 83 THR A N 1
ATOM 684 C CA . THR A 1 83 ? 11.335 2.395 -9.467 1.00 84.50 83 THR A CA 1
ATOM 685 C C . THR A 1 83 ? 10.389 3.373 -8.770 1.00 84.50 83 THR A C 1
ATOM 687 O O . THR A 1 83 ? 10.129 3.224 -7.577 1.00 84.50 83 THR A O 1
ATOM 690 N N . LEU A 1 84 ? 9.825 4.334 -9.511 1.00 88.06 84 LEU A N 1
ATOM 691 C CA . LEU A 1 84 ? 8.829 5.261 -8.969 1.00 88.06 84 LEU A CA 1
ATOM 692 C C . LEU A 1 84 ? 7.553 4.525 -8.533 1.00 88.06 84 LEU A C 1
ATOM 694 O O . LEU A 1 84 ? 7.046 4.758 -7.437 1.00 88.06 84 LEU A O 1
ATOM 698 N N . PHE A 1 85 ? 7.082 3.595 -9.364 1.00 90.19 85 PHE A N 1
ATOM 699 C CA . PHE A 1 85 ? 5.923 2.753 -9.101 1.00 90.19 85 PHE A CA 1
ATOM 700 C C . PHE A 1 85 ? 6.073 1.991 -7.788 1.00 90.19 85 PHE A C 1
ATOM 702 O O . PHE A 1 85 ? 5.143 2.007 -6.998 1.00 90.19 85 PHE A O 1
ATOM 709 N N . ARG A 1 86 ? 7.237 1.395 -7.495 1.00 88.56 86 ARG A N 1
ATOM 710 C CA . ARG A 1 86 ? 7.462 0.686 -6.220 1.00 88.56 86 ARG A CA 1
ATOM 711 C C . ARG A 1 86 ? 7.272 1.590 -5.002 1.00 88.56 86 ARG A C 1
ATOM 713 O O . ARG A 1 86 ? 6.696 1.151 -4.010 1.00 88.56 86 ARG A O 1
ATOM 720 N N . GLY A 1 87 ? 7.737 2.837 -5.078 1.00 88.69 87 GLY A N 1
ATOM 721 C CA . GLY A 1 87 ? 7.553 3.819 -4.007 1.00 88.69 87 GLY A CA 1
ATOM 722 C C . GLY A 1 87 ? 6.085 4.207 -3.825 1.00 88.69 87 GLY A C 1
ATOM 723 O O . GLY A 1 87 ? 5.568 4.161 -2.710 1.00 88.69 87 GLY A O 1
ATOM 724 N N . VAL A 1 88 ? 5.395 4.527 -4.926 1.00 92.38 88 VAL A N 1
ATOM 725 C CA . VAL A 1 88 ? 3.966 4.887 -4.901 1.00 92.38 88 VAL A CA 1
ATOM 726 C C . VAL A 1 88 ? 3.104 3.710 -4.440 1.00 92.38 88 VAL A C 1
ATOM 728 O O . VAL A 1 88 ? 2.241 3.886 -3.585 1.00 92.38 88 VAL A O 1
ATOM 731 N N . TYR A 1 89 ? 3.381 2.509 -4.946 1.00 93.62 89 TYR A N 1
ATOM 732 C CA . TYR A 1 89 ? 2.766 1.255 -4.522 1.00 93.62 89 TYR A CA 1
ATOM 733 C C . TYR A 1 89 ? 2.897 1.063 -3.008 1.00 93.62 89 TYR A C 1
ATOM 735 O O . TYR A 1 89 ? 1.896 0.830 -2.338 1.00 93.62 89 TYR A O 1
ATOM 743 N N . GLY A 1 90 ? 4.103 1.226 -2.452 1.00 90.75 90 GLY A N 1
ATOM 744 C CA . GLY A 1 90 ? 4.327 1.102 -1.011 1.0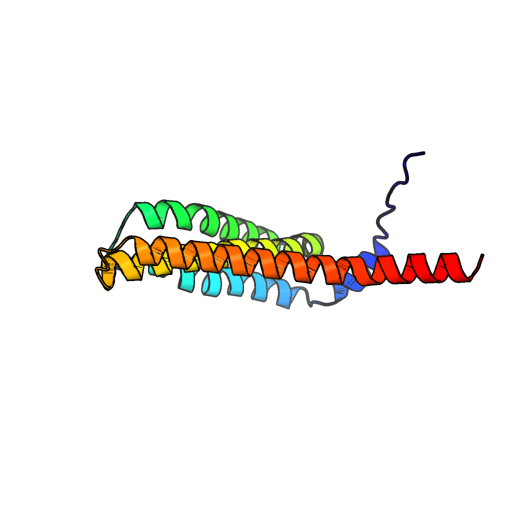0 90.75 90 GLY A CA 1
ATOM 745 C C . GLY A 1 90 ? 3.499 2.102 -0.203 1.00 90.75 90 GLY A C 1
ATOM 746 O O . GLY A 1 90 ? 2.885 1.724 0.791 1.00 90.75 90 GLY A O 1
ATOM 747 N N . GLY A 1 91 ? 3.416 3.355 -0.658 1.00 91.50 91 GLY A N 1
ATOM 748 C CA . GLY A 1 91 ? 2.591 4.382 -0.018 1.00 91.50 91 GLY A CA 1
ATOM 749 C C . GLY A 1 91 ? 1.095 4.059 -0.054 1.00 91.50 91 GLY A C 1
ATOM 750 O O . GLY A 1 91 ? 0.433 4.105 0.983 1.00 91.50 91 GLY A O 1
ATOM 751 N N . ILE A 1 92 ? 0.572 3.683 -1.225 1.00 93.31 92 ILE A N 1
ATOM 752 C CA . ILE A 1 92 ? -0.843 3.326 -1.400 1.00 93.31 92 ILE A CA 1
ATOM 753 C C . ILE A 1 92 ? -1.193 2.079 -0.584 1.00 93.31 92 ILE A C 1
ATOM 755 O O . ILE A 1 92 ? -2.194 2.100 0.124 1.00 93.31 92 ILE A O 1
ATOM 759 N N . CYS A 1 93 ? -0.372 1.026 -0.618 1.00 92.25 93 CYS A N 1
ATOM 760 C CA . CYS A 1 93 ? -0.609 -0.178 0.181 1.00 92.25 93 CYS A CA 1
ATOM 761 C C . CYS A 1 93 ? -0.517 0.102 1.682 1.00 92.25 93 CYS A C 1
ATOM 763 O O . CYS A 1 93 ? -1.335 -0.405 2.438 1.00 92.25 93 CYS A O 1
ATOM 765 N N . SER A 1 94 ? 0.423 0.938 2.123 1.00 93.31 94 SER A N 1
ATOM 766 C CA . SER A 1 94 ? 0.558 1.314 3.533 1.00 93.31 94 SER A CA 1
ATOM 767 C C . SER A 1 94 ? -0.691 2.038 4.054 1.00 93.31 94 SER A C 1
ATOM 769 O O . SER A 1 94 ? -1.272 1.642 5.065 1.00 93.31 94 SER A O 1
ATOM 771 N N . VAL A 1 95 ? -1.169 3.054 3.325 1.00 92.69 95 VAL A N 1
ATOM 772 C CA . VAL A 1 95 ? -2.414 3.763 3.669 1.00 92.69 95 VAL A CA 1
ATOM 773 C C . VAL A 1 95 ? -3.626 2.840 3.535 1.00 92.69 95 VAL A C 1
ATOM 775 O O . VAL A 1 95 ? -4.500 2.841 4.397 1.00 92.69 95 VAL A O 1
ATOM 778 N N . GLY A 1 96 ? -3.666 2.022 2.485 1.00 92.44 96 GLY A N 1
ATOM 779 C CA . GLY A 1 96 ? -4.727 1.052 2.247 1.00 92.44 96 GLY A CA 1
ATOM 780 C C . GLY A 1 96 ? -4.874 0.068 3.406 1.00 92.44 96 GLY A C 1
ATOM 781 O O . GLY A 1 96 ? -5.967 -0.080 3.943 1.00 92.44 96 GLY A O 1
ATOM 782 N N . LEU A 1 97 ? -3.778 -0.542 3.860 1.00 93.00 97 LEU A N 1
ATOM 783 C CA . LEU A 1 97 ? -3.774 -1.459 5.002 1.00 93.00 97 LEU A CA 1
ATOM 784 C C . LEU A 1 97 ? -4.194 -0.773 6.303 1.00 93.00 97 LEU A C 1
ATOM 786 O O . LEU A 1 97 ? -4.926 -1.374 7.089 1.00 93.00 97 LEU A O 1
ATOM 790 N N . LEU A 1 98 ? -3.798 0.483 6.527 1.00 93.38 98 LEU A N 1
ATOM 791 C CA . LEU A 1 98 ? -4.289 1.260 7.666 1.00 93.38 98 LEU A CA 1
ATOM 792 C C . LEU A 1 98 ? -5.818 1.409 7.608 1.00 93.38 98 LEU A C 1
ATOM 794 O O . LEU A 1 98 ? -6.497 1.113 8.589 1.00 93.38 98 LEU A O 1
ATOM 798 N N . VAL A 1 99 ? -6.365 1.805 6.454 1.00 92.00 99 VAL A N 1
ATOM 799 C CA . VAL A 1 99 ? -7.813 1.974 6.231 1.00 92.00 99 VAL A CA 1
ATOM 800 C C . VAL A 1 99 ? -8.569 0.656 6.430 1.00 92.00 99 VAL A C 1
ATOM 802 O O . VAL A 1 99 ? -9.594 0.633 7.112 1.00 92.00 99 VAL A O 1
ATOM 805 N N . ILE A 1 100 ? -8.047 -0.451 5.898 1.00 91.81 100 ILE A N 1
ATOM 806 C CA . ILE A 1 100 ? -8.610 -1.791 6.100 1.00 91.81 100 ILE A CA 1
ATOM 807 C C . ILE A 1 100 ? -8.562 -2.193 7.573 1.00 91.81 100 ILE A C 1
ATOM 809 O O . ILE A 1 100 ? -9.552 -2.684 8.107 1.00 91.81 100 ILE A O 1
ATOM 813 N N . THR A 1 101 ? -7.460 -1.929 8.268 1.00 91.31 101 THR A N 1
ATOM 814 C CA . THR A 1 101 ? -7.342 -2.228 9.701 1.00 91.31 101 THR A CA 1
ATOM 815 C C . THR A 1 101 ? -8.395 -1.470 10.510 1.00 91.31 101 THR A C 1
ATOM 817 O O . THR A 1 101 ? -9.043 -2.060 11.373 1.00 91.31 101 THR A O 1
ATOM 820 N N . GLN A 1 102 ? -8.649 -0.195 10.183 1.00 89.81 102 GLN A N 1
ATOM 821 C CA . GLN A 1 102 ? -9.747 0.559 10.795 1.00 89.81 102 GLN A CA 1
ATOM 822 C C . GLN A 1 102 ? -11.106 -0.085 10.503 1.00 89.81 102 GLN A C 1
ATOM 824 O O . GLN A 1 102 ? -11.904 -0.249 11.420 1.00 89.81 102 GLN A O 1
ATOM 829 N N . LYS A 1 103 ? -11.367 -0.504 9.259 1.00 89.62 103 LYS A N 1
ATOM 830 C CA . LYS A 1 103 ? -12.612 -1.204 8.912 1.00 89.62 103 LYS A CA 1
ATOM 831 C C . LYS A 1 103 ? -12.841 -2.421 9.815 1.00 89.62 103 LYS A C 1
ATOM 833 O O . LYS A 1 103 ? -13.919 -2.556 10.384 1.00 89.62 103 LYS A O 1
ATOM 838 N N . TYR A 1 104 ? -11.844 -3.292 9.972 1.00 89.31 104 TYR A N 1
ATOM 839 C CA . TYR A 1 104 ? -11.987 -4.475 10.829 1.00 89.31 104 TYR A CA 1
ATOM 840 C C . TYR A 1 104 ? -12.147 -4.110 12.308 1.00 89.31 104 TYR A C 1
ATOM 842 O O . TYR A 1 104 ? -12.970 -4.711 12.996 1.00 89.31 104 TYR A O 1
ATOM 850 N N . ALA A 1 105 ? -11.427 -3.101 12.798 1.00 89.44 105 ALA A N 1
ATOM 851 C CA . ALA A 1 105 ? -11.556 -2.655 14.182 1.00 89.44 105 ALA A CA 1
ATOM 852 C C . ALA A 1 105 ? -12.965 -2.128 14.506 1.00 89.44 105 ALA A C 1
ATOM 854 O O . ALA A 1 105 ? -13.546 -2.488 15.529 1.00 89.44 105 ALA A O 1
ATOM 855 N N . TYR A 1 106 ? -13.537 -1.309 13.626 1.00 87.31 106 TYR A N 1
ATOM 856 C CA . TYR A 1 106 ? -14.830 -0.672 13.872 1.00 87.31 106 TYR A CA 1
ATOM 857 C C . TYR A 1 106 ? -16.021 -1.561 13.513 1.00 87.31 106 TYR A C 1
ATOM 859 O O . TYR A 1 106 ? -17.011 -1.571 14.237 1.00 87.31 106 TYR A O 1
ATOM 867 N N . GLU A 1 107 ? -15.939 -2.331 12.430 1.00 87.25 107 GLU A N 1
ATOM 868 C CA . GLU A 1 107 ? -17.097 -3.076 11.929 1.00 87.25 107 GLU A CA 1
ATOM 869 C C . GLU A 1 107 ? -17.100 -4.554 12.350 1.00 87.25 107 GLU A C 1
ATOM 871 O O . GLU A 1 107 ? -18.172 -5.127 12.522 1.00 87.25 107 GLU A O 1
ATOM 876 N N . VAL A 1 108 ? -15.931 -5.184 12.537 1.00 85.56 108 VAL A N 1
ATOM 877 C CA . VAL A 1 108 ? -15.847 -6.595 12.971 1.00 85.56 108 VAL A CA 1
ATOM 878 C C . VAL A 1 108 ? -15.676 -6.698 14.480 1.00 85.56 108 VAL A C 1
ATOM 880 O O . VAL A 1 108 ? -16.399 -7.447 15.126 1.00 85.56 108 VAL A O 1
ATOM 883 N N . LEU A 1 109 ? -14.748 -5.928 15.052 1.00 85.88 109 LEU A N 1
ATOM 884 C CA . LEU A 1 109 ? -14.505 -5.922 16.498 1.00 85.88 109 LEU A CA 1
ATOM 885 C C . LEU A 1 109 ? -15.454 -4.987 17.262 1.00 85.88 109 LEU A C 1
ATOM 887 O O . LEU A 1 109 ? -15.408 -4.959 18.489 1.00 85.88 109 LEU A O 1
ATOM 891 N N . GLN A 1 110 ? -16.303 -4.233 16.551 1.00 83.25 110 GLN A N 1
ATOM 892 C CA . GLN A 1 110 ? -17.292 -3.312 17.121 1.00 83.25 110 GLN A CA 1
ATOM 893 C C . GLN A 1 110 ? -16.690 -2.338 18.147 1.00 83.25 110 GLN A C 1
ATOM 895 O O . GLN A 1 110 ? -17.351 -1.961 19.118 1.00 83.25 110 GLN A O 1
ATOM 900 N N . LEU A 1 111 ? -15.435 -1.906 17.950 1.00 82.44 111 LEU A N 1
ATOM 901 C CA . LEU A 1 111 ? -14.855 -0.871 18.800 1.00 82.44 111 LEU A CA 1
ATOM 902 C C . LEU A 1 111 ? -15.644 0.423 18.611 1.00 82.44 111 LEU A C 1
ATOM 904 O O . LEU A 1 111 ? -15.529 1.087 17.592 1.00 82.44 111 LEU A O 1
ATOM 908 N N . GLN A 1 112 ? -16.410 0.826 19.617 1.00 78.56 112 GLN A N 1
ATOM 909 C CA . GLN A 1 112 ? -17.172 2.078 19.559 1.00 78.56 112 GLN A CA 1
ATOM 910 C C . GLN A 1 112 ? -16.299 3.310 19.846 1.00 78.56 112 GLN A C 1
ATOM 912 O O . GLN A 1 112 ? -16.676 4.437 19.531 1.00 78.56 112 GLN A O 1
ATOM 917 N N . ASN A 1 113 ? -15.109 3.111 20.418 1.00 83.88 113 ASN A N 1
ATOM 918 C CA . ASN A 1 113 ? -14.256 4.206 20.860 1.00 83.88 113 ASN A CA 1
ATOM 919 C C . ASN A 1 113 ? -13.423 4.799 19.703 1.00 83.88 113 ASN A C 1
ATOM 921 O O . ASN A 1 113 ? -12.638 4.082 19.071 1.00 83.88 113 ASN A O 1
ATOM 925 N N . PRO A 1 114 ? -13.474 6.126 19.472 1.00 84.44 114 PRO A N 1
ATOM 926 C CA . PRO A 1 114 ? -12.674 6.791 18.436 1.00 84.44 114 PRO A CA 1
ATOM 927 C C . PRO A 1 114 ? -11.179 6.861 18.788 1.00 84.44 114 PRO A C 1
ATOM 929 O O . PRO A 1 114 ? -10.351 7.191 17.943 1.00 84.44 114 PRO A O 1
ATOM 932 N N . ILE A 1 115 ? -10.812 6.532 20.032 1.00 85.50 115 ILE A N 1
ATOM 933 C CA . ILE A 1 115 ? -9.427 6.554 20.517 1.00 85.50 115 ILE A CA 1
ATOM 934 C C . ILE A 1 115 ? -8.529 5.656 19.663 1.00 85.50 115 ILE A C 1
ATOM 936 O O . ILE A 1 115 ? -7.413 6.058 19.346 1.00 85.50 115 ILE A O 1
ATOM 940 N N . TYR A 1 116 ? -9.013 4.480 19.247 1.00 86.06 116 TYR A N 1
ATOM 941 C CA . TYR A 1 116 ? -8.226 3.554 18.428 1.00 86.06 116 TYR A CA 1
ATOM 942 C C . TYR A 1 116 ? -7.824 4.170 17.082 1.00 86.06 116 TYR A C 1
ATOM 944 O O . TYR A 1 116 ? -6.665 4.065 16.679 1.00 86.06 116 TYR A O 1
ATOM 952 N N . PHE A 1 117 ? -8.747 4.876 16.426 1.00 87.00 117 PHE A N 1
ATOM 953 C CA . PHE A 1 117 ? -8.480 5.616 15.199 1.00 87.00 117 PHE A CA 1
ATOM 954 C C . PHE A 1 117 ? -7.406 6.685 15.414 1.00 87.00 117 PHE A C 1
ATOM 956 O O . PHE A 1 117 ? -6.406 6.709 14.698 1.00 87.00 117 PHE A O 1
ATOM 963 N N . ILE A 1 118 ? -7.565 7.530 16.438 1.00 89.62 118 ILE A N 1
ATOM 964 C CA . ILE A 1 118 ? -6.632 8.632 16.721 1.00 89.62 118 ILE A CA 1
ATOM 965 C C . ILE A 1 118 ? -5.228 8.094 17.022 1.00 89.62 118 ILE A C 1
ATOM 967 O O . ILE A 1 118 ? -4.248 8.584 16.463 1.00 89.62 118 ILE A O 1
ATOM 971 N N . LEU A 1 119 ? -5.125 7.059 17.860 1.00 91.31 119 LEU A N 1
ATOM 972 C CA . LEU A 1 119 ? -3.850 6.427 18.203 1.00 91.31 119 LEU A CA 1
ATOM 973 C C . LEU A 1 119 ? -3.194 5.774 16.986 1.00 91.31 119 LEU A C 1
ATOM 975 O O . LEU A 1 119 ? -2.000 5.962 16.768 1.00 91.31 119 LEU A O 1
ATOM 979 N N . SER A 1 120 ? -3.969 5.056 16.170 1.00 88.81 120 SER A N 1
ATOM 980 C CA . SER A 1 120 ? -3.457 4.389 14.970 1.00 88.81 120 SER A CA 1
ATOM 981 C C . SER A 1 120 ? -2.907 5.396 13.960 1.00 88.81 120 SER A C 1
ATOM 983 O O . SER A 1 120 ? -1.784 5.241 13.485 1.00 88.81 120 SER A O 1
ATOM 985 N N . PHE A 1 121 ? -3.659 6.460 13.664 1.00 89.94 121 PHE A N 1
ATOM 986 C CA . PHE A 1 121 ? -3.208 7.515 12.754 1.00 89.94 121 PHE A CA 1
ATOM 987 C C . PHE A 1 121 ? -2.043 8.323 13.334 1.00 89.94 121 PHE A C 1
ATOM 989 O O . PHE A 1 121 ? -1.116 8.662 12.599 1.00 89.94 121 PHE A O 1
ATOM 996 N N . GLY A 1 122 ? -2.051 8.590 14.643 1.00 91.12 122 GLY A N 1
ATOM 997 C CA . GLY A 1 122 ? -0.967 9.283 15.336 1.00 91.12 122 GLY A CA 1
ATOM 998 C C . GLY A 1 122 ? 0.346 8.503 15.289 1.00 91.12 122 GLY A C 1
ATOM 999 O O . GLY A 1 122 ? 1.371 9.044 14.873 1.00 91.12 122 GLY A O 1
ATOM 1000 N N . LEU A 1 123 ? 0.313 7.213 15.637 1.00 92.31 123 LEU A N 1
ATOM 1001 C CA . LEU A 1 123 ? 1.481 6.330 15.566 1.00 92.31 123 LEU A CA 1
ATOM 1002 C C . LEU A 1 123 ? 1.970 6.151 14.130 1.00 92.31 123 LEU A C 1
ATOM 1004 O O . LEU A 1 123 ? 3.174 6.195 13.884 1.00 92.31 123 LEU A O 1
ATOM 1008 N N . TYR A 1 124 ? 1.051 6.006 13.176 1.00 91.62 124 TYR A N 1
ATOM 1009 C CA . TYR A 1 124 ? 1.395 5.914 11.762 1.00 91.62 124 TYR A CA 1
ATOM 1010 C C . TYR A 1 124 ? 2.100 7.182 11.258 1.00 91.62 124 TYR A C 1
ATOM 1012 O O . TYR A 1 124 ? 3.158 7.101 10.633 1.00 91.62 124 TYR A O 1
ATOM 1020 N N . GLY A 1 125 ? 1.564 8.362 11.582 1.00 90.31 125 GLY A N 1
ATOM 1021 C CA . GLY A 1 125 ? 2.177 9.645 11.243 1.00 90.31 125 GLY A CA 1
ATOM 1022 C C . GLY A 1 125 ? 3.546 9.832 11.897 1.00 90.31 125 GLY A C 1
ATOM 1023 O O . GLY A 1 125 ? 4.490 10.263 11.236 1.00 90.31 125 GLY A O 1
ATOM 1024 N N . PHE A 1 126 ? 3.686 9.446 13.167 1.00 91.38 126 PHE A N 1
ATOM 1025 C CA . PHE A 1 126 ? 4.964 9.487 13.878 1.00 91.38 126 PHE A CA 1
ATOM 1026 C C . PHE A 1 126 ? 6.009 8.564 13.238 1.00 91.38 126 PHE A C 1
ATOM 1028 O O . PHE A 1 126 ? 7.145 8.983 13.006 1.00 91.38 126 PHE A O 1
ATOM 1035 N N . ALA A 1 127 ? 5.622 7.335 12.885 1.00 89.00 127 ALA A N 1
ATOM 1036 C CA . ALA A 1 127 ? 6.494 6.389 12.198 1.00 89.00 127 ALA A CA 1
ATOM 1037 C C . ALA A 1 127 ? 6.940 6.923 10.828 1.00 89.00 127 ALA A C 1
ATOM 1039 O O 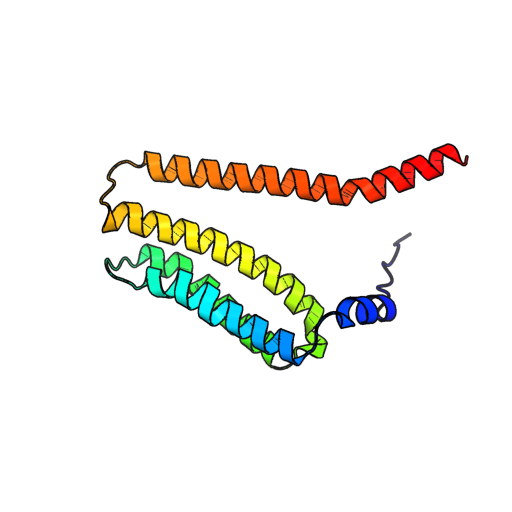. ALA A 1 127 ? 8.126 6.860 10.505 1.00 89.00 127 ALA A O 1
ATOM 1040 N N . LEU A 1 128 ? 6.023 7.514 10.053 1.00 88.19 128 LEU A N 1
ATOM 1041 C CA . LEU A 1 128 ? 6.351 8.155 8.778 1.00 88.19 128 LEU A CA 1
ATOM 1042 C C . LEU A 1 128 ? 7.294 9.347 8.952 1.00 88.19 128 LEU A C 1
ATOM 1044 O O . LEU A 1 128 ? 8.245 9.485 8.184 1.00 88.19 128 LEU A O 1
ATOM 1048 N N . TYR A 1 129 ? 7.065 10.190 9.960 1.00 89.38 129 TYR A N 1
ATOM 1049 C CA . TYR A 1 129 ? 7.931 11.328 10.256 1.00 89.38 129 TYR A CA 1
ATOM 1050 C C . TYR A 1 129 ? 9.350 10.873 10.604 1.00 89.38 129 TYR A C 1
ATOM 1052 O O . TYR A 1 129 ? 10.322 11.378 10.040 1.00 89.38 129 TYR A O 1
ATOM 1060 N N . TYR A 1 130 ? 9.472 9.886 11.493 1.00 88.81 130 TYR A N 1
ATOM 1061 C CA . TYR A 1 130 ? 10.767 9.349 11.892 1.00 88.81 130 TYR A CA 1
ATOM 1062 C C . TYR A 1 130 ? 11.483 8.682 10.714 1.00 88.81 130 TYR A C 1
ATOM 1064 O O . TYR A 1 130 ? 12.671 8.922 10.491 1.00 88.81 130 TYR A O 1
ATOM 1072 N N . PHE A 1 131 ? 10.748 7.900 9.918 1.00 85.69 131 PHE A N 1
ATOM 1073 C CA . PHE A 1 131 ? 11.267 7.290 8.702 1.00 85.69 131 PHE A CA 1
ATOM 1074 C C . PHE A 1 131 ? 11.788 8.352 7.732 1.00 85.69 131 PHE A C 1
ATOM 1076 O O . PHE A 1 131 ? 12.930 8.265 7.293 1.00 85.69 131 PHE A O 1
ATOM 1083 N N . TYR A 1 132 ? 11.000 9.391 7.450 1.00 84.38 132 TYR A N 1
ATOM 1084 C CA . TYR A 1 132 ? 11.381 10.468 6.541 1.00 84.38 132 TYR A CA 1
ATOM 1085 C C . TYR A 1 132 ? 12.614 11.232 7.032 1.00 84.38 132 TYR A C 1
ATOM 1087 O O . TYR A 1 132 ? 13.557 11.432 6.267 1.00 84.38 132 TYR A O 1
ATOM 1095 N N . LYS A 1 133 ? 12.644 11.602 8.318 1.00 84.75 133 LYS A N 1
ATOM 1096 C CA . LYS A 1 133 ? 13.782 12.293 8.935 1.00 84.75 133 LYS A CA 1
ATOM 1097 C C . LYS A 1 133 ? 15.066 11.474 8.796 1.00 84.75 133 LYS A C 1
ATOM 1099 O O . LYS A 1 133 ? 16.051 11.968 8.254 1.00 84.75 133 LYS A O 1
ATOM 1104 N N . ASN A 1 134 ? 15.025 10.209 9.208 1.00 83.25 134 ASN A N 1
ATOM 1105 C CA . ASN A 1 134 ? 16.192 9.330 9.192 1.00 83.25 134 ASN A CA 1
ATOM 1106 C C . ASN A 1 134 ? 16.658 9.028 7.754 1.00 83.25 134 ASN A C 1
ATOM 1108 O O . ASN A 1 134 ? 17.853 8.951 7.467 1.00 83.25 134 ASN A O 1
ATOM 1112 N N . HIS A 1 135 ? 15.720 8.892 6.812 1.00 78.62 135 HIS A N 1
ATOM 1113 C CA . HIS A 1 135 ? 16.067 8.627 5.421 1.00 78.62 135 HIS A CA 1
ATOM 1114 C C . HIS A 1 135 ? 16.677 9.851 4.730 1.00 78.62 135 HIS A C 1
ATOM 1116 O O . HIS A 1 135 ? 17.594 9.687 3.927 1.00 78.62 135 HIS A O 1
ATOM 1122 N N . ILE A 1 136 ? 16.219 11.066 5.052 1.00 76.25 136 ILE A N 1
ATOM 1123 C CA . ILE A 1 136 ? 16.821 12.306 4.547 1.00 76.25 136 ILE A CA 1
ATOM 1124 C C . ILE A 1 136 ? 18.200 12.542 5.146 1.00 76.25 136 ILE A C 1
ATOM 1126 O O . ILE A 1 136 ? 19.111 12.890 4.396 1.00 76.25 136 ILE A O 1
ATOM 1130 N N . GLU A 1 137 ? 18.377 12.331 6.450 1.00 72.00 137 GLU A N 1
ATOM 1131 C CA . GLU A 1 137 ? 19.684 12.468 7.103 1.00 72.00 137 GLU A CA 1
ATOM 1132 C C . GLU A 1 137 ? 20.724 11.566 6.417 1.00 72.00 137 GLU A C 1
ATOM 1134 O O . GLU A 1 137 ? 21.764 12.055 5.972 1.00 72.00 137 GLU A O 1
ATOM 1139 N N . LYS A 1 138 ? 20.377 10.299 6.151 1.00 69.19 138 LYS A N 1
ATOM 1140 C CA . LYS A 1 138 ? 21.231 9.360 5.399 1.00 69.19 138 LYS A CA 1
ATOM 1141 C C . LYS A 1 138 ? 21.503 9.765 3.949 1.00 69.19 138 LYS A C 1
ATOM 1143 O O . LYS A 1 138 ? 22.559 9.452 3.407 1.00 69.19 138 LYS A O 1
ATOM 1148 N N . LEU A 1 139 ? 20.571 10.452 3.287 1.00 67.44 139 LEU A N 1
ATOM 1149 C CA . LEU A 1 139 ? 20.786 10.964 1.926 1.00 67.44 139 LEU A CA 1
ATOM 1150 C C . LEU A 1 139 ? 21.654 12.235 1.913 1.00 67.44 139 LEU A C 1
ATOM 1152 O O . LEU A 1 139 ? 22.284 12.541 0.898 1.00 67.44 139 LEU A O 1
ATOM 1156 N N . GLN A 1 140 ? 21.702 12.977 3.021 1.00 62.53 140 GLN A N 1
ATOM 1157 C CA . GLN A 1 140 ? 22.499 14.195 3.169 1.00 62.53 140 GLN A CA 1
ATOM 1158 C C . GLN A 1 140 ? 23.928 13.929 3.666 1.00 62.53 140 GLN A C 1
ATOM 1160 O O . GLN A 1 140 ? 24.836 14.677 3.297 1.00 62.53 140 GLN A O 1
ATOM 1165 N N . GLU A 1 141 ? 24.158 12.859 4.431 1.00 59.72 141 GLU A N 1
ATOM 1166 C CA . GLU A 1 141 ? 25.477 12.445 4.942 1.00 59.72 141 GLU A CA 1
ATOM 1167 C C . GLU A 1 141 ? 26.591 12.381 3.872 1.00 59.72 141 GLU A C 1
ATOM 1169 O O . GLU A 1 141 ? 27.646 12.993 4.079 1.00 59.72 141 GLU A O 1
ATOM 1174 N N . PRO A 1 142 ? 26.392 11.763 2.687 1.00 58.75 142 PRO A N 1
ATOM 1175 C CA . PRO A 1 142 ? 27.420 11.728 1.644 1.00 58.75 142 PRO A CA 1
ATOM 1176 C C . PRO A 1 142 ? 27.770 13.126 1.121 1.00 58.75 142 PRO A C 1
ATOM 1178 O O . PRO A 1 142 ? 28.924 13.413 0.804 1.00 58.75 142 PRO A O 1
ATOM 1181 N N . ARG A 1 143 ? 26.773 14.018 1.045 1.00 57.50 143 ARG A N 1
ATOM 1182 C CA . ARG A 1 143 ? 26.938 15.396 0.565 1.00 57.50 143 ARG A CA 1
ATOM 1183 C C . ARG A 1 143 ? 27.696 16.250 1.581 1.00 57.50 143 ARG A C 1
ATOM 1185 O O . ARG A 1 143 ? 28.530 17.064 1.192 1.00 57.50 143 ARG A O 1
ATOM 1192 N N . LYS A 1 144 ? 27.434 16.038 2.874 1.00 57.44 144 LYS A N 1
ATOM 1193 C CA . LYS A 1 144 ? 28.099 16.738 3.980 1.00 57.44 144 LYS A CA 1
ATOM 1194 C C . LYS A 1 144 ? 29.575 16.335 4.081 1.00 57.44 144 LYS A C 1
ATOM 1196 O O . LYS A 1 144 ? 30.433 17.212 4.122 1.00 57.44 144 LYS A O 1
ATOM 1201 N N . ASN A 1 145 ? 29.879 15.039 3.973 1.00 57.62 145 ASN A N 1
ATOM 1202 C CA . ASN A 1 145 ? 31.258 14.531 3.972 1.00 57.62 145 ASN A CA 1
ATOM 1203 C C . ASN A 1 145 ? 32.075 15.008 2.758 1.00 57.62 145 ASN A C 1
ATOM 1205 O O . ASN A 1 145 ? 33.263 15.300 2.887 1.00 57.62 145 ASN A O 1
ATOM 1209 N N . GLN A 1 146 ? 31.454 15.140 1.581 1.00 57.25 146 GLN A N 1
ATOM 1210 C CA . GLN A 1 146 ? 32.131 15.686 0.398 1.00 57.25 146 GLN A CA 1
ATOM 1211 C C . GLN A 1 146 ? 32.453 17.180 0.512 1.00 57.25 146 GLN A C 1
ATOM 1213 O O . GLN A 1 146 ? 33.479 17.609 -0.014 1.00 57.25 146 GLN A O 1
ATOM 1218 N N . ASN A 1 147 ? 31.604 17.971 1.171 1.00 56.19 147 ASN A N 1
ATOM 1219 C CA . ASN A 1 147 ? 31.880 19.388 1.409 1.00 56.19 147 ASN A CA 1
ATOM 1220 C C . ASN A 1 147 ? 32.980 19.570 2.464 1.00 56.19 147 ASN A C 1
ATOM 1222 O O . ASN A 1 147 ? 33.904 20.343 2.240 1.00 56.19 147 ASN A O 1
ATOM 1226 N N . HIS A 1 148 ? 32.958 18.776 3.538 1.00 49.88 148 HIS A N 1
ATOM 1227 C CA . HIS A 1 148 ? 33.980 18.828 4.588 1.00 49.88 148 HIS A CA 1
ATOM 1228 C C . HIS A 1 148 ? 35.378 18.435 4.077 1.00 49.88 148 HIS A C 1
ATOM 1230 O O . HIS A 1 148 ? 36.379 19.057 4.417 1.00 49.88 148 HIS A O 1
ATOM 1236 N N . ARG A 1 149 ? 35.459 17.452 3.167 1.00 48.72 149 ARG A N 1
ATOM 1237 C CA . ARG A 1 149 ? 36.726 17.070 2.521 1.00 48.72 149 ARG A CA 1
ATOM 1238 C C . ARG A 1 149 ? 37.274 18.145 1.573 1.00 48.72 149 ARG A C 1
ATOM 1240 O O . ARG A 1 149 ? 38.461 18.126 1.283 1.00 48.72 149 ARG A O 1
ATOM 1247 N N . LYS A 1 150 ? 36.435 19.050 1.059 1.00 53.22 150 LYS A N 1
ATOM 1248 C CA . LYS A 1 150 ? 36.879 20.161 0.201 1.00 53.22 150 LYS A CA 1
ATOM 1249 C C . LYS A 1 150 ? 37.407 21.341 1.010 1.00 53.22 150 LYS A C 1
ATOM 1251 O O . LYS A 1 150 ? 38.337 21.980 0.549 1.00 53.22 150 LYS A O 1
ATOM 1256 N N . GLU A 1 151 ? 36.858 21.594 2.195 1.00 55.34 151 GLU A N 1
ATOM 1257 C CA . GLU A 1 151 ? 37.351 22.640 3.106 1.00 55.34 151 GLU A CA 1
ATOM 1258 C C . GLU A 1 151 ? 38.701 22.287 3.745 1.00 55.34 151 GLU A C 1
ATOM 1260 O O . GLU A 1 151 ? 39.477 23.180 4.038 1.00 55.34 151 GLU A O 1
ATOM 1265 N N . LEU A 1 152 ? 39.017 20.998 3.912 1.00 55.19 152 LEU A N 1
ATOM 1266 C CA . LEU A 1 152 ? 40.313 20.535 4.435 1.00 55.19 152 LEU A CA 1
ATOM 1267 C C . LEU A 1 152 ? 41.455 20.526 3.398 1.00 55.19 152 LEU A C 1
ATOM 1269 O O . LEU A 1 152 ? 42.584 20.191 3.745 1.00 55.19 152 LEU A O 1
ATOM 1273 N N . VAL A 1 153 ? 41.165 20.810 2.125 1.00 52.81 153 VAL A N 1
ATOM 1274 C CA . VAL A 1 153 ? 42.133 20.755 1.005 1.00 52.81 153 VAL A CA 1
ATOM 1275 C C . VAL A 1 153 ? 42.360 22.151 0.389 1.00 52.81 153 VAL A C 1
ATOM 1277 O O . VAL A 1 153 ? 43.030 22.277 -0.633 1.00 52.81 153 VAL A O 1
ATOM 1280 N N . VAL A 1 154 ? 41.820 23.201 1.016 1.00 48.34 154 VAL A N 1
ATOM 1281 C CA 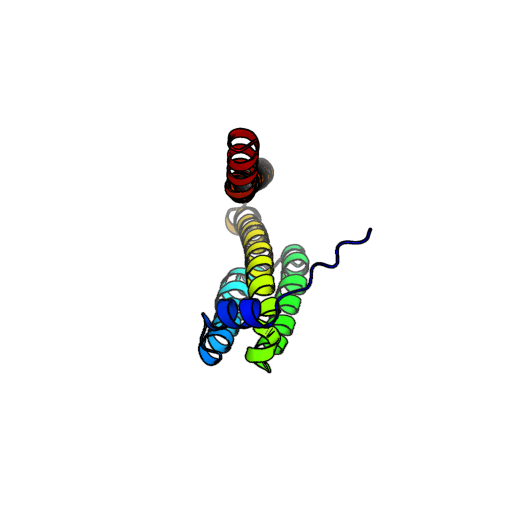. VAL A 1 154 ? 42.049 24.623 0.699 1.00 48.34 154 VAL A CA 1
ATOM 1282 C C . VAL A 1 154 ? 42.779 25.260 1.872 1.00 48.34 154 VAL A C 1
ATOM 1284 O O . VAL A 1 154 ? 43.690 26.069 1.603 1.00 48.34 154 VAL A O 1
#

Sequence (154 aa):
MKKSLDFNKKAFAHYMALYPVNEIRVHVIVLVLLGADVFVLLPAFANPFRLLYVYIVTPPVVFLNLWAIWIAINPRKRQLQYTLFRGVYGGICSVGLLVITQKYAYEVLQLQNPIYFILSFGLYGFALYYFYKNHIEKLQEPRKNQNHRKELVV

Foldseek 3Di:
DDPPPPPPVVVVLVVLVPDDLVCLLVVLVCCLVCQLCVQQVVLQCDPVHDVVLNVLQVVLSVVSVVLSVVCNVPVSVCSVVSVVSVVSSVVSSLVRNLSSVVCCVCRVVVPPDCVVVVVSVVVVVVVVVVVVVVVVVVVCVVVVVVVVVVVVVD